Protein AF-X1SPR2-F1 (afdb_monomer_lite)

Radius of gyration: 12.06 Å; chains: 1; bounding box: 27×23×26 Å

Structure (mmCIF, N/CA/C/O backbone):
data_AF-X1SPR2-F1
#
_entry.id   AF-X1SPR2-F1
#
loop_
_atom_site.group_PDB
_atom_site.id
_atom_site.type_symbol
_atom_site.label_atom_id
_atom_site.label_alt_id
_atom_site.label_comp_id
_atom_site.label_asym_id
_atom_site.label_entity_id
_atom_site.label_seq_id
_atom_site.pdbx_PDB_ins_code
_atom_site.Cartn_x
_atom_site.Cartn_y
_atom_site.Cartn_z
_atom_site.occupancy
_atom_site.B_iso_or_equiv
_atom_site.auth_seq_id
_atom_site.auth_comp_id
_atom_site.auth_asym_id
_atom_site.auth_atom_id
_atom_site.pdbx_PDB_model_num
ATOM 1 N N . MET A 1 1 ? 10.952 11.127 -3.412 1.00 59.31 1 MET A N 1
ATOM 2 C CA . MET A 1 1 ? 12.107 10.695 -4.246 1.00 59.31 1 MET A CA 1
ATOM 3 C C . MET A 1 1 ? 12.404 9.190 -4.174 1.00 59.31 1 MET A C 1
ATOM 5 O O . MET A 1 1 ? 12.852 8.653 -5.176 1.00 59.31 1 MET A O 1
ATOM 9 N N . ALA A 1 2 ? 12.134 8.484 -3.063 1.00 69.38 2 ALA A N 1
ATOM 10 C CA . ALA A 1 2 ? 12.399 7.037 -2.947 1.00 69.38 2 ALA A CA 1
ATOM 11 C C . ALA A 1 2 ? 11.446 6.116 -3.749 1.00 69.38 2 ALA A C 1
ATOM 13 O O . ALA A 1 2 ? 11.786 4.967 -4.015 1.00 69.38 2 ALA A O 1
ATOM 14 N N . SER A 1 3 ? 10.276 6.605 -4.169 1.00 74.31 3 SER A N 1
ATOM 15 C CA . SER A 1 3 ? 9.258 5.811 -4.873 1.00 74.31 3 SER A CA 1
ATOM 16 C C . SER A 1 3 ? 9.667 5.381 -6.288 1.00 74.31 3 SER A C 1
ATOM 18 O O . SER A 1 3 ? 9.293 4.297 -6.725 1.00 74.31 3 SER A O 1
ATOM 20 N N . LEU A 1 4 ? 10.472 6.181 -6.999 1.00 83.25 4 LEU A N 1
ATOM 21 C CA . LEU A 1 4 ? 10.891 5.873 -8.374 1.00 83.25 4 LEU A CA 1
ATOM 22 C C . LEU A 1 4 ? 11.876 4.687 -8.461 1.00 83.25 4 LEU A C 1
ATOM 24 O O . LEU A 1 4 ? 11.627 3.795 -9.274 1.00 83.25 4 LEU A O 1
ATOM 28 N N . PRO A 1 5 ? 12.944 4.608 -7.637 1.00 91.19 5 PRO A N 1
ATOM 29 C CA . PRO A 1 5 ? 13.797 3.419 -7.586 1.00 91.19 5 PRO A CA 1
ATOM 30 C C . PRO A 1 5 ? 13.043 2.144 -7.195 1.00 91.19 5 PRO A C 1
ATOM 32 O O . PRO A 1 5 ? 13.258 1.101 -7.803 1.00 91.19 5 PRO A O 1
ATOM 35 N N . ILE A 1 6 ? 12.124 2.235 -6.227 1.00 91.00 6 ILE A N 1
ATOM 36 C CA . ILE A 1 6 ? 11.316 1.092 -5.779 1.00 91.00 6 ILE A CA 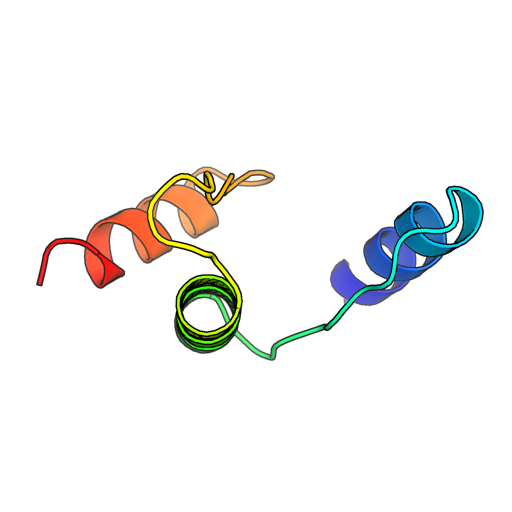1
ATOM 37 C C . ILE A 1 6 ? 10.406 0.603 -6.914 1.00 91.00 6 ILE A C 1
ATOM 39 O O . ILE A 1 6 ? 10.383 -0.588 -7.216 1.00 91.00 6 ILE A O 1
ATOM 43 N N . ALA A 1 7 ? 9.713 1.516 -7.602 1.00 92.81 7 ALA A N 1
ATOM 44 C CA . ALA A 1 7 ? 8.875 1.165 -8.747 1.00 92.81 7 ALA A CA 1
ATOM 45 C C . ALA A 1 7 ? 9.682 0.521 -9.888 1.00 92.81 7 ALA A C 1
ATOM 47 O O . ALA A 1 7 ? 9.223 -0.425 -10.525 1.00 92.81 7 ALA A O 1
ATOM 48 N N . ALA A 1 8 ? 10.901 1.006 -10.145 1.00 93.81 8 ALA A N 1
ATOM 49 C CA . ALA A 1 8 ? 11.790 0.388 -11.123 1.00 93.81 8 ALA A CA 1
ATOM 50 C C . ALA A 1 8 ? 12.172 -1.049 -10.729 1.00 93.81 8 ALA A C 1
ATOM 52 O O . ALA A 1 8 ? 12.233 -1.908 -11.606 1.00 93.81 8 ALA A O 1
ATOM 53 N N . GLU A 1 9 ? 12.383 -1.323 -9.440 1.00 95.50 9 GLU A N 1
ATOM 54 C CA . GLU A 1 9 ? 12.715 -2.665 -8.955 1.00 95.50 9 GLU A CA 1
ATOM 55 C C . GLU A 1 9 ? 11.555 -3.649 -9.146 1.00 95.50 9 GLU A C 1
ATOM 57 O O . GLU A 1 9 ? 11.742 -4.709 -9.736 1.00 95.50 9 GLU A O 1
ATOM 62 N N . PHE A 1 10 ? 10.333 -3.273 -8.764 1.00 94.25 10 PHE A N 1
ATOM 63 C CA . PHE A 1 10 ? 9.139 -4.097 -9.001 1.00 94.25 10 PHE A CA 1
ATOM 64 C C . PHE A 1 10 ? 8.944 -4.435 -10.488 1.00 94.25 10 PHE A C 1
ATOM 66 O O . PHE A 1 10 ? 8.666 -5.587 -10.831 1.00 94.25 10 PHE A O 1
ATOM 73 N N . ARG A 1 11 ? 9.183 -3.473 -11.391 1.00 94.75 11 ARG A N 1
ATOM 74 C CA . ARG A 1 11 ? 9.100 -3.720 -12.841 1.00 94.75 11 ARG A CA 1
ATOM 75 C C . ARG A 1 11 ? 10.127 -4.735 -13.342 1.00 94.75 11 ARG A C 1
ATOM 77 O O . ARG A 1 11 ? 9.808 -5.489 -14.256 1.00 94.75 11 ARG A O 1
ATOM 84 N N . LYS A 1 12 ? 11.327 -4.815 -12.749 1.00 97.06 12 LYS A N 1
ATOM 85 C CA . LYS A 1 12 ? 12.310 -5.868 -13.096 1.00 97.06 12 LYS A CA 1
ATOM 86 C C . LYS A 1 12 ? 11.783 -7.270 -12.793 1.00 97.06 12 LYS A C 1
ATOM 88 O O . LYS A 1 12 ? 12.180 -8.222 -13.456 1.00 97.06 12 LYS A O 1
ATOM 93 N N . HIS A 1 13 ? 10.876 -7.385 -11.826 1.00 96.75 13 HIS A N 1
ATOM 94 C CA . HIS A 1 13 ? 10.196 -8.628 -11.473 1.00 96.75 13 HIS A CA 1
ATOM 95 C C . HIS A 1 13 ? 8.878 -8.842 -12.237 1.00 96.75 13 HIS A C 1
ATOM 97 O O . HIS A 1 13 ? 8.137 -9.766 -11.916 1.00 96.75 13 HIS A O 1
ATOM 103 N N . GLY A 1 14 ? 8.583 -8.020 -13.252 1.00 96.44 14 GLY A N 1
ATOM 104 C CA . GLY A 1 14 ? 7.371 -8.140 -14.067 1.00 96.44 14 GLY A CA 1
ATOM 105 C C . GLY A 1 14 ? 6.096 -7.664 -13.370 1.00 96.44 14 GLY A C 1
ATOM 106 O O . GLY A 1 14 ? 5.004 -7.998 -13.819 1.00 96.44 14 GLY A O 1
ATOM 107 N N . LEU A 1 15 ? 6.224 -6.904 -12.279 1.00 94.69 15 LEU A N 1
ATOM 108 C CA . LEU A 1 15 ? 5.090 -6.371 -11.530 1.00 94.69 15 LEU A CA 1
ATOM 109 C C . LEU A 1 15 ? 4.758 -4.956 -12.005 1.00 94.69 15 LEU A C 1
ATOM 111 O O . LEU A 1 15 ? 5.639 -4.098 -12.132 1.00 94.69 15 LEU A O 1
ATOM 115 N N . GLU A 1 16 ? 3.474 -4.705 -12.247 1.00 92.25 16 GLU A N 1
ATOM 116 C CA . GLU A 1 16 ? 2.977 -3.359 -12.507 1.00 92.25 16 GLU A CA 1
ATOM 117 C C . GLU A 1 16 ? 2.970 -2.536 -11.217 1.00 92.25 16 GLU A C 1
ATOM 119 O O . GLU A 1 16 ? 2.681 -3.034 -10.130 1.00 92.25 16 GLU A O 1
ATOM 124 N N . THR A 1 17 ? 3.307 -1.253 -11.333 1.00 93.38 17 THR A N 1
ATOM 125 C CA . THR A 1 17 ? 3.451 -0.354 -10.183 1.00 93.38 17 THR A CA 1
ATOM 126 C C . THR A 1 17 ? 2.730 0.950 -10.437 1.00 93.38 17 THR A C 1
ATOM 128 O O . THR A 1 17 ? 2.974 1.591 -11.465 1.00 93.38 17 THR A O 1
ATOM 131 N N . GLN A 1 18 ? 1.965 1.403 -9.454 1.00 93.69 18 GLN A N 1
ATOM 132 C CA . GLN A 1 18 ? 1.396 2.743 -9.430 1.00 93.69 18 GLN A CA 1
ATOM 133 C C . GLN A 1 18 ? 2.055 3.539 -8.304 1.00 93.69 18 GLN A C 1
ATOM 135 O O . GLN A 1 18 ? 2.285 3.018 -7.215 1.00 93.69 18 GLN A O 1
ATOM 140 N N . VAL A 1 19 ? 2.415 4.788 -8.592 1.00 93.06 19 VAL A N 1
ATOM 141 C CA . VAL A 1 19 ? 3.019 5.699 -7.615 1.00 93.06 19 VAL A CA 1
ATOM 142 C C . VAL A 1 19 ? 1.974 6.747 -7.268 1.00 93.06 19 VAL A C 1
ATOM 144 O O . VAL A 1 19 ? 1.487 7.433 -8.162 1.00 93.06 19 VAL A O 1
ATOM 147 N N . ALA A 1 20 ? 1.654 6.861 -5.985 1.00 93.69 20 ALA A N 1
ATOM 148 C CA . ALA A 1 20 ? 0.804 7.915 -5.448 1.00 93.69 20 ALA A CA 1
ATOM 149 C C . ALA A 1 20 ? 1.651 8.990 -4.750 1.00 93.69 20 ALA A C 1
ATOM 151 O O . ALA A 1 20 ? 2.830 8.773 -4.450 1.00 93.69 20 ALA A O 1
ATOM 152 N N . GLU A 1 21 ? 1.049 10.157 -4.534 1.00 91.81 21 GLU A N 1
ATOM 153 C CA . GLU A 1 21 ? 1.708 11.321 -3.937 1.00 91.81 21 GLU A CA 1
ATOM 154 C C . GLU A 1 21 ? 1.898 11.175 -2.419 1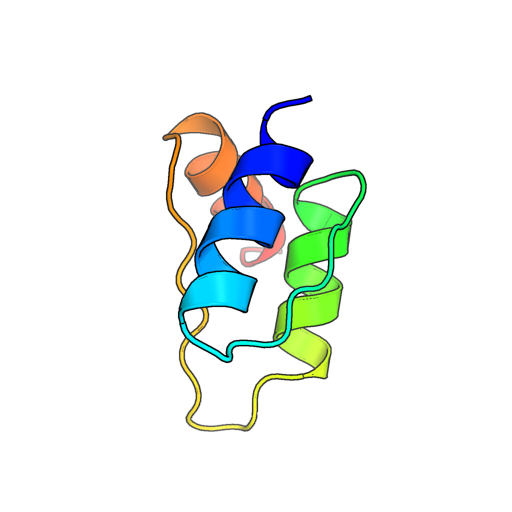.00 91.81 21 GLU A C 1
ATOM 156 O O . GLU A 1 21 ? 2.944 11.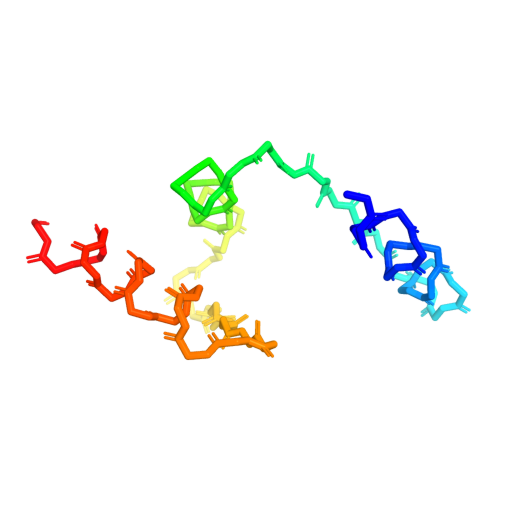558 -1.895 1.00 91.81 21 GLU A O 1
ATOM 161 N N . ASP A 1 22 ? 0.938 10.545 -1.739 1.00 92.75 22 ASP A N 1
ATOM 162 C CA . ASP A 1 22 ? 0.916 10.350 -0.290 1.00 92.75 22 ASP A CA 1
ATOM 163 C C . ASP A 1 22 ? 0.300 8.993 0.114 1.00 92.75 22 ASP A C 1
ATOM 165 O O . ASP A 1 22 ? -0.117 8.187 -0.729 1.00 92.75 22 ASP A O 1
ATOM 169 N N . VAL A 1 23 ? 0.302 8.707 1.422 1.00 93.69 23 VAL A N 1
ATOM 170 C CA . VAL A 1 23 ? -0.220 7.449 1.977 1.00 93.69 23 VAL A CA 1
ATOM 171 C C . VAL A 1 23 ? -1.742 7.329 1.805 1.00 93.69 23 VAL A C 1
ATOM 173 O O . VAL A 1 23 ? -2.172 6.265 1.352 1.00 93.69 23 VAL A O 1
ATOM 176 N N . PRO A 1 24 ? -2.573 8.357 2.077 1.00 94.44 24 PRO A N 1
ATOM 177 C CA . PRO A 1 24 ? -4.020 8.272 1.863 1.00 94.44 24 PRO A CA 1
ATOM 178 C C . PRO A 1 24 ? -4.404 7.974 0.409 1.00 94.44 24 PRO A C 1
ATOM 180 O O . PRO A 1 24 ? -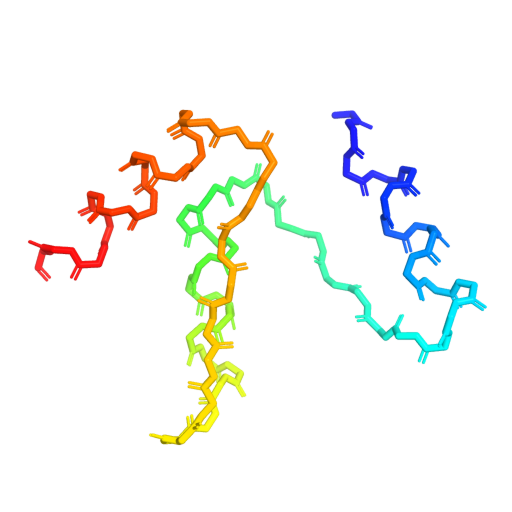5.260 7.116 0.158 1.00 94.44 24 PRO A O 1
ATOM 183 N N . ALA A 1 25 ? -3.751 8.619 -0.563 1.00 95.38 25 ALA A N 1
ATOM 184 C CA . ALA A 1 25 ? -3.985 8.358 -1.980 1.00 95.38 25 ALA A CA 1
ATOM 185 C C . ALA A 1 25 ? -3.536 6.943 -2.373 1.00 95.38 25 ALA A C 1
ATOM 187 O O . ALA A 1 25 ? -4.264 6.244 -3.084 1.00 95.38 25 ALA A O 1
ATOM 188 N N . ALA A 1 26 ? -2.375 6.486 -1.882 1.00 94.94 26 ALA A N 1
ATOM 189 C CA . ALA A 1 26 ? -1.895 5.122 -2.119 1.00 94.94 26 ALA A CA 1
ATOM 190 C C . ALA A 1 26 ? -2.860 4.067 -1.559 1.00 94.94 26 ALA A C 1
ATOM 192 O O . ALA A 1 26 ? -3.150 3.074 -2.227 1.00 94.94 26 ALA A O 1
ATOM 193 N N . LEU A 1 27 ? -3.367 4.288 -0.345 1.00 95.19 27 LEU A N 1
ATOM 194 C CA . LEU A 1 27 ? -4.271 3.366 0.331 1.00 95.19 27 LEU A CA 1
ATOM 195 C C . LEU A 1 27 ? -5.641 3.320 -0.351 1.00 95.19 27 LEU A C 1
ATOM 197 O O . LEU A 1 27 ? -6.164 2.233 -0.581 1.00 95.19 27 LEU A O 1
ATOM 201 N N . SER A 1 28 ? -6.184 4.475 -0.744 1.00 94.88 28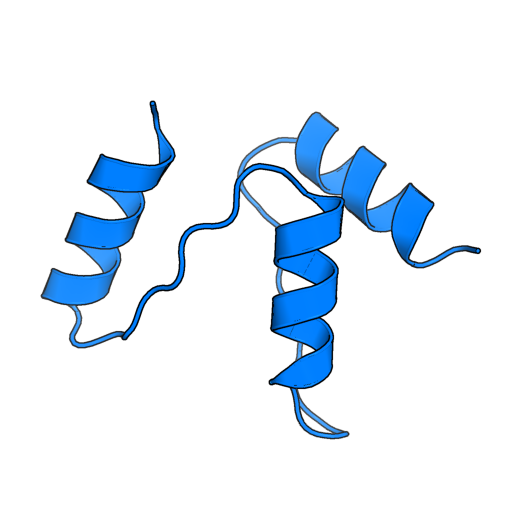 SER A N 1
ATOM 202 C CA . SER A 1 28 ? -7.443 4.558 -1.498 1.00 94.88 28 SER A CA 1
ATOM 203 C C . SER A 1 28 ? -7.350 3.804 -2.826 1.00 94.88 28 SER A C 1
ATOM 205 O O . SER A 1 28 ? -8.253 3.047 -3.180 1.00 94.88 28 SER A O 1
ATOM 207 N N . LEU A 1 29 ? -6.230 3.959 -3.539 1.00 95.94 29 LEU A N 1
ATOM 208 C CA . LEU A 1 29 ? -5.962 3.220 -4.770 1.00 95.94 29 LEU A CA 1
ATOM 209 C C . LEU A 1 29 ? -5.849 1.711 -4.511 1.00 95.94 29 LEU A C 1
ATOM 211 O O . LEU A 1 29 ? -6.444 0.924 -5.240 1.00 95.94 29 LEU A O 1
ATOM 215 N N . ALA A 1 30 ? -5.116 1.302 -3.473 1.00 95.31 30 ALA A N 1
ATOM 216 C CA . ALA A 1 30 ? -4.969 -0.107 -3.118 1.00 95.31 30 ALA A CA 1
ATOM 217 C C . ALA A 1 30 ? -6.316 -0.751 -2.748 1.00 95.31 30 ALA A C 1
ATOM 219 O O . ALA A 1 30 ? -6.605 -1.849 -3.213 1.00 95.31 30 ALA A O 1
ATOM 220 N N . LEU A 1 31 ? -7.161 -0.054 -1.981 1.00 94.31 31 LEU A N 1
ATOM 221 C CA . LEU A 1 31 ? -8.506 -0.508 -1.609 1.00 94.31 31 LEU A CA 1
ATOM 222 C C . LEU A 1 31 ? -9.446 -0.619 -2.812 1.00 94.31 31 LEU A C 1
ATOM 224 O O . LEU A 1 31 ? -10.232 -1.555 -2.878 1.00 94.31 31 LEU A O 1
ATOM 228 N N . ALA A 1 32 ? -9.357 0.301 -3.775 1.00 95.25 32 ALA A N 1
ATOM 229 C CA . ALA A 1 32 ? -10.160 0.237 -4.996 1.00 95.25 32 ALA A CA 1
ATOM 230 C C . ALA A 1 32 ? -9.762 -0.929 -5.924 1.00 95.25 32 ALA A C 1
ATOM 232 O O . ALA A 1 32 ? -10.570 -1.360 -6.745 1.00 95.25 32 ALA A O 1
ATOM 233 N N . LEU A 1 33 ? -8.517 -1.408 -5.823 1.00 94.94 33 LEU A N 1
ATOM 234 C CA . LEU A 1 33 ? -7.980 -2.505 -6.634 1.00 94.94 33 LEU A CA 1
ATOM 235 C C . LEU A 1 33 ? -8.097 -3.875 -5.959 1.00 94.94 33 LEU A C 1
ATOM 237 O O . LEU A 1 33 ? -8.187 -4.882 -6.659 1.00 94.94 33 LEU A O 1
ATOM 241 N N . ALA A 1 34 ? -8.047 -3.921 -4.628 1.00 96.00 34 ALA A N 1
ATOM 242 C CA . ALA A 1 34 ? -8.105 -5.155 -3.859 1.00 96.00 34 ALA A CA 1
ATOM 243 C C . ALA A 1 34 ? -9.496 -5.800 -3.952 1.00 96.00 34 ALA A C 1
ATOM 245 O O . ALA A 1 34 ? -10.516 -5.145 -3.739 1.00 96.00 34 ALA A O 1
ATOM 246 N N . GLY A 1 35 ? -9.544 -7.101 -4.239 1.00 95.38 35 GLY A N 1
ATOM 247 C CA . GLY A 1 35 ? -10.765 -7.890 -4.101 1.00 95.38 35 GLY A CA 1
ATOM 248 C C . GLY A 1 35 ? -11.059 -8.257 -2.643 1.00 95.38 35 GLY A C 1
ATOM 249 O O . GLY A 1 35 ? -10.202 -8.143 -1.770 1.00 95.38 35 GLY A O 1
ATOM 250 N N . ASP A 1 36 ? -12.250 -8.807 -2.388 1.00 94.88 36 ASP A N 1
ATOM 251 C CA . ASP A 1 36 ? -12.758 -9.137 -1.040 1.00 94.88 36 ASP A CA 1
ATOM 252 C C . ASP A 1 36 ? -11.838 -10.022 -0.175 1.00 94.88 36 ASP A C 1
ATOM 254 O O . ASP A 1 36 ? -12.013 -10.109 1.040 1.00 94.88 36 ASP A O 1
ATOM 258 N N . ARG A 1 37 ? -10.898 -10.747 -0.791 1.00 96.12 37 ARG A N 1
ATOM 259 C CA . ARG A 1 37 ? -9.979 -11.679 -0.114 1.00 96.12 37 ARG A CA 1
ATOM 260 C C . ARG A 1 37 ? -8.509 -11.296 -0.255 1.00 96.12 37 ARG A C 1
ATOM 262 O O . ARG A 1 37 ? -7.650 -12.055 0.196 1.00 96.12 37 ARG A O 1
ATOM 269 N N . ASP A 1 38 ? -8.224 -10.165 -0.886 1.00 96.62 38 ASP A N 1
ATOM 270 C CA . ASP A 1 38 ? -6.859 -9.697 -1.066 1.00 96.62 38 ASP A CA 1
ATOM 271 C C . ASP A 1 38 ? -6.347 -9.026 0.212 1.00 96.62 38 ASP A C 1
ATOM 273 O O . ASP A 1 38 ? -7.108 -8.544 1.052 1.00 96.62 38 ASP A O 1
ATOM 277 N N . LEU A 1 39 ? -5.025 -9.011 0.371 1.00 95.81 39 LEU A N 1
ATOM 278 C CA . LEU A 1 39 ? -4.357 -8.378 1.502 1.00 95.81 39 LEU A CA 1
ATOM 279 C C . LEU A 1 39 ? -3.569 -7.167 1.020 1.00 95.81 39 LEU A C 1
ATOM 281 O O . LEU A 1 39 ? -2.726 -7.277 0.129 1.00 95.81 39 LEU A O 1
ATOM 285 N N . ILE A 1 40 ? -3.786 -6.026 1.669 1.00 95.38 40 ILE A N 1
ATOM 286 C CA . ILE A 1 40 ? -2.974 -4.828 1.463 1.00 95.38 40 ILE A CA 1
ATOM 287 C C . ILE A 1 40 ? -1.824 -4.854 2.473 1.00 95.38 40 ILE A C 1
ATOM 289 O O . ILE A 1 40 ? -2.033 -4.756 3.681 1.00 95.38 40 ILE A O 1
ATOM 293 N N . CYS A 1 41 ? -0.593 -4.994 1.978 1.00 95.44 41 CYS A N 1
ATOM 294 C CA . CYS A 1 41 ? 0.612 -4.943 2.802 1.00 95.44 41 CYS A CA 1
ATOM 295 C C . CYS A 1 41 ? 1.206 -3.529 2.792 1.00 95.44 41 CYS A C 1
ATOM 297 O O . CYS A 1 41 ? 1.718 -3.072 1.770 1.00 95.44 41 CYS A O 1
ATOM 299 N N . VAL A 1 42 ? 1.177 -2.853 3.942 1.00 95.44 42 VAL A N 1
ATOM 300 C CA . VAL A 1 42 ? 1.848 -1.561 4.147 1.00 95.44 42 VAL A CA 1
ATOM 301 C C . VAL A 1 42 ? 3.204 -1.806 4.810 1.00 95.44 42 VAL A C 1
ATOM 303 O O . VAL A 1 42 ? 3.283 -2.460 5.847 1.00 95.44 42 VAL A O 1
ATOM 306 N N . THR A 1 43 ? 4.289 -1.305 4.212 1.00 93.62 43 THR A N 1
ATOM 307 C CA . THR A 1 43 ? 5.665 -1.561 4.674 1.00 93.62 43 THR A CA 1
ATOM 308 C C . THR A 1 43 ? 6.598 -0.370 4.423 1.00 93.62 43 THR A C 1
ATOM 310 O O . THR A 1 43 ? 6.217 0.625 3.810 1.00 93.62 43 THR A O 1
ATOM 313 N N . GLY A 1 44 ? 7.838 -0.469 4.907 1.00 90.06 44 GLY A N 1
ATOM 314 C CA . GLY A 1 44 ? 8.930 0.475 4.656 1.00 90.06 44 GLY A CA 1
ATOM 315 C C . GLY A 1 44 ? 9.277 1.366 5.849 1.00 90.06 44 GLY A C 1
ATOM 316 O O . GLY A 1 44 ? 10.447 1.460 6.209 1.00 90.06 44 GLY A O 1
ATOM 317 N N . SER A 1 45 ? 8.290 1.998 6.489 1.00 92.69 45 SER A N 1
ATOM 318 C CA . SER A 1 45 ? 8.512 2.914 7.619 1.00 92.69 45 SER A CA 1
ATOM 319 C C . SER A 1 45 ? 7.384 2.836 8.642 1.00 92.69 45 SER A C 1
ATOM 321 O O . SER A 1 45 ? 6.217 2.768 8.265 1.00 92.69 45 SER A O 1
ATOM 323 N N . LEU A 1 46 ? 7.723 2.933 9.933 1.00 95.88 46 LEU A N 1
ATOM 324 C CA . LEU A 1 46 ? 6.731 3.017 11.011 1.00 95.88 46 LEU A CA 1
ATOM 325 C C . LEU A 1 46 ? 5.816 4.241 10.877 1.00 95.88 46 LEU A C 1
ATOM 327 O O . LEU A 1 46 ? 4.661 4.160 11.267 1.00 95.88 46 LEU A O 1
ATOM 331 N N . PHE A 1 47 ? 6.295 5.341 10.287 1.00 93.94 47 PHE A N 1
ATOM 332 C CA . PHE A 1 47 ? 5.466 6.526 10.035 1.00 93.94 47 PHE A CA 1
ATOM 333 C C . PHE A 1 47 ? 4.404 6.263 8.963 1.00 93.94 47 PHE A C 1
ATOM 335 O O . PHE A 1 47 ? 3.243 6.584 9.166 1.00 93.94 47 PHE A O 1
ATOM 342 N N . VAL A 1 48 ? 4.788 5.601 7.865 1.00 93.62 48 VAL A N 1
ATOM 343 C CA . VAL A 1 48 ? 3.853 5.197 6.799 1.00 93.62 48 VAL A CA 1
ATOM 344 C C . VAL A 1 48 ? 2.825 4.201 7.336 1.00 93.62 48 VAL A C 1
ATOM 346 O O . VAL A 1 48 ? 1.647 4.285 7.007 1.00 93.6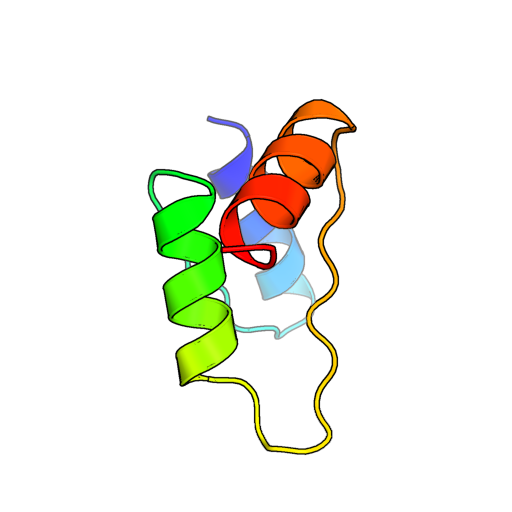2 48 VAL A O 1
ATOM 349 N N . ILE A 1 49 ? 3.263 3.269 8.190 1.00 95.25 49 ILE A N 1
ATOM 350 C CA . ILE A 1 49 ? 2.372 2.304 8.843 1.00 95.25 49 ILE A CA 1
ATOM 351 C C . ILE A 1 49 ? 1.392 3.020 9.781 1.00 95.25 49 ILE A C 1
ATOM 353 O O . ILE A 1 49 ? 0.204 2.728 9.728 1.00 95.25 49 ILE A O 1
ATOM 357 N N . ALA A 1 50 ? 1.863 3.952 10.616 1.00 95.19 50 ALA A N 1
ATOM 358 C CA . ALA A 1 50 ? 1.002 4.710 11.523 1.00 95.19 50 ALA A CA 1
ATOM 359 C C . ALA A 1 50 ? -0.060 5.515 10.759 1.00 95.19 50 ALA A C 1
ATOM 361 O O . ALA A 1 50 ? -1.236 5.436 11.098 1.00 95.19 50 ALA A O 1
ATOM 362 N N . GLU A 1 51 ? 0.333 6.203 9.686 1.00 94.94 51 GLU A N 1
ATOM 363 C CA . GLU A 1 51 ? -0.589 6.968 8.842 1.00 94.94 51 GLU A CA 1
ATOM 364 C C . GLU A 1 51 ? -1.622 6.063 8.157 1.00 94.94 51 GLU A C 1
ATOM 366 O O . GLU A 1 51 ? -2.811 6.370 8.148 1.00 94.94 51 GLU A O 1
ATOM 371 N N . ALA A 1 52 ? -1.209 4.898 7.649 1.00 95.19 52 ALA A N 1
ATOM 372 C CA . ALA A 1 52 ? -2.147 3.931 7.087 1.00 95.19 52 ALA A CA 1
ATOM 373 C C . ALA A 1 52 ? -3.124 3.382 8.142 1.00 95.19 52 ALA A C 1
ATOM 375 O O . ALA A 1 52 ? -4.306 3.233 7.841 1.00 95.19 52 ALA A O 1
ATOM 376 N N . ILE A 1 53 ? -2.654 3.112 9.370 1.00 94.44 53 ILE A N 1
ATOM 377 C CA . ILE A 1 53 ? -3.512 2.703 10.495 1.00 94.44 53 ILE A CA 1
ATOM 378 C C . ILE A 1 53 ? -4.536 3.797 10.806 1.00 94.44 53 ILE A C 1
ATOM 380 O O . ILE A 1 53 ? -5.712 3.485 10.959 1.00 94.44 53 ILE A O 1
ATOM 384 N N . GLU A 1 54 ? -4.121 5.063 10.870 1.00 93.88 54 GLU A N 1
ATOM 385 C CA . GLU A 1 54 ? -5.042 6.180 11.103 1.00 93.88 54 GLU A CA 1
ATOM 386 C C . GLU A 1 54 ? -6.121 6.264 10.020 1.00 93.88 54 GLU A C 1
ATOM 388 O O . GLU A 1 54 ? -7.278 6.466 10.358 1.00 93.88 54 GLU A O 1
ATOM 393 N N . GLN A 1 55 ? -5.784 6.042 8.747 1.00 89.94 55 GLN A N 1
ATOM 394 C CA . GLN A 1 55 ? -6.743 6.117 7.638 1.00 89.94 55 GLN A CA 1
ATOM 395 C C . GLN A 1 55 ? -7.755 4.957 7.593 1.00 89.94 55 GLN A C 1
ATOM 397 O O . GLN A 1 55 ? -8.887 5.167 7.167 1.00 89.94 55 GLN A O 1
ATOM 402 N N . VAL A 1 56 ? -7.381 3.738 8.011 1.00 85.12 56 VAL A N 1
ATOM 403 C CA . VAL A 1 56 ? -8.310 2.580 8.022 1.00 85.12 56 VAL A CA 1
ATOM 404 C C . VAL A 1 56 ? -9.208 2.521 9.256 1.00 85.12 56 VAL A C 1
ATOM 406 O O . VAL A 1 56 ? -10.165 1.752 9.273 1.00 85.12 56 VAL A O 1
ATOM 409 N N . ASN A 1 57 ? -8.879 3.273 10.307 1.00 72.69 57 ASN A N 1
ATOM 410 C CA . ASN A 1 57 ? -9.547 3.200 11.606 1.00 72.69 57 ASN A CA 1
ATOM 411 C C . ASN A 1 57 ? -10.577 4.332 11.812 1.00 72.69 57 ASN A C 1
ATOM 413 O O . ASN A 1 57 ? -10.924 4.636 12.956 1.00 72.69 57 ASN A O 1
ATOM 417 N N . ILE A 1 58 ? -11.025 4.958 10.715 1.00 52.06 58 ILE A N 1
ATOM 418 C CA . ILE A 1 58 ? -12.034 6.031 10.651 1.00 52.06 58 ILE A CA 1
ATOM 419 C C . ILE A 1 58 ? -13.367 5.459 10.173 1.00 52.06 58 ILE A C 1
ATOM 421 O O . ILE A 1 58 ? -13.361 4.688 9.187 1.00 52.06 58 ILE A O 1
#

pLDDT: mean 91.53, std 8.7, range [52.06, 97.06]

Sequence (58 aa):
MASLPIAAEFRKHGLETQVAEDVPAALSLALALAGDRDLICVTGSLFVIAEAIEQVNI

Foldseek 3Di:
DVQVVVQVVCVVVVDHDDDDPALLRVLVVVVVPDDPPDDDDQDDDPVSVVVNVVNVVD

Organism: NCBI:txid412755

Secondary structure (DSSP, 8-state):
-THHHHHHHHHHTT------SSHHHHHHHHHHH--TT------S-HHHHHHHHHHHT-

InterPro domains:
  IPR036615 Mur ligase, C-terminal domain superfamily [G3DSA:3.90.190.20] (1-57)
  IPR036615 Mur ligase, C-terminal domain superfamily [SSF53244] (6-56)